Protein AF-A0A527GL77-F1 (afdb_monomer_lite)

Sequence (59 aa):
VFVVAADGSVSDLQLTESSGSAELDQFALTLVRKQAPFPPIPPETGKSSWVFKARIGPF

pLDDT: mean 88.38, std 6.35, range [57.5, 93.94]

Radius of gyration: 12.62 Å; chains: 1; bounding box: 30×19×31 Å

Secondary structure (DSSP, 8-state):
-EEEETTS-EE----SS--S-HHHHHHHHHHHHHTPSPPPPPGGG--SEEEE----S--

Structure (mmCIF, N/CA/C/O backbone):
data_AF-A0A527GL77-F1
#
_entry.id   AF-A0A527GL77-F1
#
loop_
_atom_site.group_PDB
_atom_site.id
_atom_site.type_symbol
_atom_site.label_atom_id
_atom_site.label_alt_id
_atom_site.label_comp_id
_atom_site.label_asym_id
_atom_site.label_entity_id
_atom_site.label_seq_id
_atom_site.pdbx_PDB_ins_code
_atom_site.Cartn_x
_atom_site.Cartn_y
_atom_site.Cartn_z
_atom_site.occupancy
_atom_site.B_iso_or_equiv
_atom_site.auth_seq_id
_atom_site.auth_comp_id
_atom_site.auth_asym_id
_atom_site.auth_atom_id
_atom_site.pdbx_PDB_model_num
ATOM 1 N N . VAL A 1 1 ? -1.700 -3.068 -5.236 1.00 91.12 1 VAL A N 1
ATOM 2 C CA . VAL A 1 1 ? -2.787 -2.996 -4.231 1.00 91.12 1 VAL A CA 1
ATOM 3 C C . VAL A 1 1 ? -2.242 -3.475 -2.899 1.00 91.12 1 VAL A C 1
ATOM 5 O O . VAL A 1 1 ? -1.325 -4.286 -2.914 1.00 91.12 1 VAL A O 1
ATOM 8 N N . PHE A 1 2 ? -2.728 -2.944 -1.785 1.00 92.75 2 PHE A N 1
ATOM 9 C CA . PHE A 1 2 ? -2.428 -3.449 -0.445 1.00 92.75 2 PHE A CA 1
ATOM 10 C C . PHE A 1 2 ? -3.575 -3.115 0.505 1.00 92.75 2 PHE A C 1
ATOM 12 O O . PHE A 1 2 ? -4.377 -2.222 0.220 1.00 92.75 2 PHE A O 1
ATOM 19 N N . VAL A 1 3 ? -3.652 -3.831 1.619 1.00 93.94 3 VAL A N 1
ATOM 20 C CA . VAL A 1 3 ? -4.644 -3.626 2.673 1.00 93.94 3 VAL A CA 1
ATOM 21 C C . VAL A 1 3 ? -3.956 -3.014 3.883 1.00 93.94 3 VAL A C 1
ATOM 23 O O . VAL A 1 3 ? -2.899 -3.481 4.298 1.00 93.94 3 VAL A O 1
ATOM 26 N N . VAL A 1 4 ? -4.561 -1.973 4.449 1.00 93.00 4 VAL A N 1
ATOM 27 C CA . VAL A 1 4 ? -4.175 -1.418 5.751 1.00 93.00 4 VAL A CA 1
ATOM 28 C C . VAL A 1 4 ? -5.246 -1.807 6.761 1.00 93.00 4 VAL A C 1
ATOM 30 O O . VAL A 1 4 ? -6.431 -1.571 6.514 1.00 93.00 4 VAL A O 1
ATOM 33 N N . ALA A 1 5 ? -4.855 -2.427 7.871 1.00 92.88 5 ALA A N 1
ATOM 34 C CA . ALA A 1 5 ? -5.760 -2.745 8.972 1.00 92.88 5 ALA A CA 1
ATOM 35 C C . ALA A 1 5 ? -5.958 -1.536 9.903 1.00 92.88 5 ALA A C 1
ATOM 37 O O . ALA A 1 5 ? -5.232 -0.544 9.827 1.00 92.88 5 ALA A O 1
ATOM 38 N N . ALA A 1 6 ? -6.945 -1.606 10.798 1.00 90.81 6 ALA A N 1
ATOM 39 C CA . ALA A 1 6 ? -7.248 -0.520 11.735 1.00 90.81 6 ALA A CA 1
ATOM 40 C C . ALA A 1 6 ? -6.057 -0.115 12.630 1.00 90.81 6 ALA A C 1
ATOM 42 O O . ALA A 1 6 ? -5.966 1.043 13.028 1.00 90.81 6 ALA A O 1
ATOM 43 N N . ASP A 1 7 ? -5.132 -1.039 12.903 1.00 87.94 7 ASP A N 1
ATOM 44 C CA . ASP A 1 7 ? -3.902 -0.808 13.672 1.00 87.94 7 ASP A CA 1
ATOM 45 C C . ASP A 1 7 ? -2.739 -0.230 12.841 1.00 87.94 7 ASP A C 1
ATOM 47 O O . ASP A 1 7 ? -1.646 -0.017 13.366 1.00 87.94 7 ASP A O 1
ATOM 51 N N . GLY A 1 8 ? -2.957 0.024 11.546 1.00 89.19 8 GLY A N 1
ATOM 52 C CA . GLY A 1 8 ? -1.945 0.537 10.628 1.00 89.19 8 GLY A CA 1
ATOM 53 C C . GLY A 1 8 ? -1.056 -0.532 9.986 1.00 89.19 8 GLY A C 1
ATOM 54 O O . GLY A 1 8 ? -0.204 -0.201 9.156 1.00 89.19 8 GLY A O 1
ATOM 55 N N . SER A 1 9 ? -1.225 -1.814 10.324 1.00 91.00 9 SER A N 1
ATOM 56 C CA . SER A 1 9 ? -0.459 -2.896 9.699 1.00 91.00 9 SER A CA 1
ATOM 57 C C . SER A 1 9 ? -0.832 -3.077 8.223 1.00 91.00 9 SER A C 1
ATOM 59 O O . SER A 1 9 ? -1.970 -2.841 7.811 1.00 91.00 9 SER A O 1
ATOM 61 N N . VAL A 1 10 ? 0.147 -3.485 7.407 1.00 91.56 10 VAL A N 1
ATOM 62 C CA . VAL A 1 10 ? -0.033 -3.715 5.966 1.00 91.56 10 VAL A CA 1
ATOM 63 C C . VAL A 1 10 ? -0.085 -5.205 5.670 1.00 91.56 10 VAL A C 1
ATOM 65 O O . VAL A 1 10 ? 0.789 -5.961 6.092 1.00 91.56 10 VAL A O 1
ATOM 68 N N . SER A 1 11 ? -1.066 -5.606 4.873 1.00 91.12 11 SER A N 1
ATOM 69 C CA . SER A 1 11 ? -1.248 -6.964 4.358 1.00 91.12 11 SER A CA 1
ATOM 70 C C . SER A 1 11 ? -1.605 -6.940 2.868 1.00 91.12 11 SER A C 1
ATOM 72 O O . SER A 1 11 ? -1.779 -5.872 2.275 1.00 91.12 11 SER A O 1
ATOM 74 N N . ASP A 1 12 ? -1.631 -8.116 2.236 1.00 91.56 12 ASP A N 1
ATOM 75 C CA . ASP A 1 12 ? -2.077 -8.309 0.846 1.00 91.56 12 ASP A CA 1
ATOM 76 C C . ASP A 1 12 ? -1.408 -7.377 -0.183 1.00 91.56 12 ASP A C 1
ATOM 78 O O . ASP A 1 12 ? -2.018 -6.926 -1.155 1.00 91.56 12 ASP A O 1
ATOM 82 N N . LEU A 1 13 ? -0.124 -7.066 0.034 1.00 91.38 13 LEU A N 1
ATOM 83 C CA . LEU A 1 13 ? 0.653 -6.256 -0.896 1.00 91.38 13 LEU A CA 1
ATOM 84 C C . LEU A 1 13 ? 0.937 -7.048 -2.175 1.00 91.38 13 LEU A C 1
ATOM 86 O O . LEU A 1 13 ? 1.726 -7.994 -2.174 1.00 91.38 13 LEU A O 1
ATOM 90 N N . GLN A 1 14 ? 0.350 -6.593 -3.277 1.00 90.56 14 GLN A N 1
ATOM 91 C CA . GLN A 1 14 ? 0.480 -7.208 -4.591 1.00 90.56 14 GLN A CA 1
ATOM 92 C C . GLN A 1 14 ? 0.710 -6.158 -5.683 1.00 90.56 14 GLN A C 1
ATOM 94 O O . GLN A 1 14 ? 0.051 -5.112 -5.726 1.00 90.56 14 GLN A O 1
ATOM 99 N N . LEU A 1 15 ? 1.609 -6.473 -6.615 1.00 91.25 15 LEU A N 1
ATOM 100 C CA . LEU A 1 15 ? 1.766 -5.739 -7.866 1.00 91.25 15 LEU A CA 1
ATOM 101 C C . LEU A 1 15 ? 0.654 -6.160 -8.837 1.00 91.25 15 LEU A C 1
ATOM 103 O O . LEU A 1 15 ? 0.605 -7.311 -9.262 1.00 91.25 15 LEU A O 1
ATOM 107 N N . THR A 1 16 ? -0.262 -5.243 -9.153 1.00 89.69 16 THR A N 1
ATOM 108 C CA . THR A 1 16 ? -1.386 -5.508 -10.074 1.00 89.69 16 THR A CA 1
ATOM 109 C C . THR A 1 16 ? -1.065 -5.157 -11.522 1.00 89.69 16 THR A C 1
ATOM 111 O O . THR A 1 16 ? -1.713 -5.658 -12.430 1.00 89.69 16 THR A O 1
ATOM 114 N N . GLU A 1 17 ? -0.102 -4.264 -11.726 1.00 87.94 17 GLU A N 1
ATOM 115 C CA . GLU A 1 17 ? 0.339 -3.765 -13.024 1.00 87.94 17 GLU A CA 1
ATOM 116 C C . GLU A 1 17 ? 1.813 -3.381 -12.871 1.00 87.94 17 GLU A C 1
ATOM 118 O O . GLU A 1 17 ? 2.159 -2.711 -11.897 1.00 87.94 17 GLU A O 1
ATOM 123 N N . SER A 1 18 ? 2.670 -3.865 -13.772 1.00 86.50 18 SER A N 1
ATOM 124 C CA . SER A 1 18 ? 4.096 -3.523 -13.776 1.00 86.50 18 SER A CA 1
ATOM 125 C C . SER A 1 18 ? 4.290 -2.120 -14.333 1.00 86.50 18 SER A C 1
ATOM 127 O O . SER A 1 18 ? 3.616 -1.726 -15.284 1.00 86.50 18 SER A O 1
ATOM 129 N N . SER A 1 19 ? 5.264 -1.389 -13.800 1.00 87.31 19 SER A N 1
ATOM 130 C CA . SER A 1 19 ? 5.664 -0.091 -14.344 1.00 87.31 19 SER A CA 1
ATOM 131 C C . SER A 1 19 ? 6.449 -0.198 -15.661 1.00 87.31 19 SER A C 1
ATOM 133 O O . SER A 1 19 ? 6.894 0.820 -16.188 1.00 87.31 19 SER A O 1
ATOM 135 N N . GLY A 1 20 ? 6.736 -1.416 -16.138 1.00 89.62 20 GLY A N 1
ATOM 136 C CA . GLY A 1 20 ? 7.668 -1.675 -17.240 1.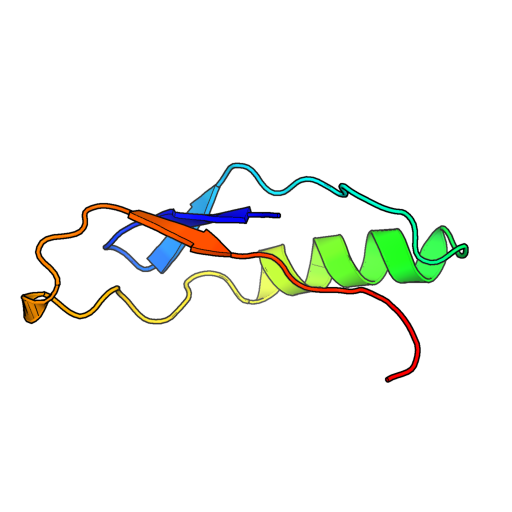00 89.62 20 GLY A CA 1
ATOM 137 C C . GLY A 1 20 ? 9.144 -1.713 -16.821 1.00 89.62 20 GLY A C 1
ATOM 138 O O . GLY A 1 20 ? 10.008 -1.910 -17.672 1.00 89.62 20 GLY A O 1
ATOM 139 N N . SER A 1 21 ? 9.451 -1.557 -15.526 1.00 90.88 21 SER A N 1
ATOM 140 C CA . SER A 1 21 ? 10.800 -1.697 -14.965 1.00 90.88 21 SER A CA 1
ATOM 141 C C . SER A 1 21 ? 10.764 -2.548 -13.700 1.00 90.88 21 SER A C 1
ATOM 143 O O . SER A 1 21 ? 10.182 -2.158 -12.689 1.00 90.88 21 SER A O 1
ATOM 145 N N . ALA A 1 22 ? 11.450 -3.692 -13.735 1.00 90.75 22 ALA A N 1
ATOM 146 C CA . ALA A 1 22 ? 11.522 -4.599 -12.593 1.00 90.75 22 ALA A CA 1
ATOM 147 C C . ALA A 1 22 ? 12.150 -3.938 -11.351 1.00 90.75 22 ALA A C 1
ATOM 149 O O . ALA A 1 22 ? 11.761 -4.245 -10.227 1.00 90.75 22 ALA A O 1
ATOM 150 N N . GLU A 1 23 ? 13.095 -3.014 -11.542 1.00 91.62 23 GLU A N 1
ATOM 151 C CA . GLU A 1 23 ? 13.730 -2.287 -10.440 1.00 91.62 23 GLU A CA 1
ATOM 152 C C . GLU A 1 23 ? 12.740 -1.347 -9.742 1.00 91.62 23 GLU A C 1
ATOM 154 O O . GLU A 1 23 ? 12.645 -1.352 -8.513 1.00 91.62 23 GLU A O 1
ATOM 159 N N . LEU A 1 24 ? 11.944 -0.598 -10.513 1.00 90.44 24 LEU A N 1
ATOM 160 C CA . LEU A 1 24 ? 10.919 0.296 -9.966 1.00 90.44 24 LEU A CA 1
ATOM 161 C C . LEU A 1 24 ? 9.804 -0.484 -9.267 1.00 90.44 24 LEU A C 1
ATOM 163 O O . LEU A 1 24 ? 9.362 -0.085 -8.188 1.00 90.44 24 LEU A O 1
ATOM 167 N N . ASP A 1 25 ? 9.398 -1.617 -9.837 1.00 91.19 25 ASP A N 1
ATOM 168 C CA . ASP A 1 25 ? 8.404 -2.502 -9.235 1.00 91.19 25 ASP A CA 1
ATOM 169 C C . ASP A 1 25 ? 8.871 -3.010 -7.858 1.00 91.19 25 ASP A C 1
ATOM 171 O O . ASP A 1 25 ? 8.146 -2.904 -6.864 1.00 91.19 25 ASP A O 1
ATOM 175 N N . GLN A 1 26 ? 10.109 -3.511 -7.761 1.00 92.06 26 GLN A N 1
ATOM 176 C CA . GLN A 1 26 ? 10.677 -3.990 -6.494 1.00 92.06 26 GLN A CA 1
ATOM 177 C C . GLN A 1 26 ? 10.891 -2.862 -5.481 1.00 92.06 26 GLN A C 1
ATOM 179 O O . GLN A 1 26 ? 10.635 -3.035 -4.281 1.00 92.06 26 GLN A O 1
ATOM 184 N N . PHE A 1 27 ? 11.330 -1.694 -5.950 1.00 9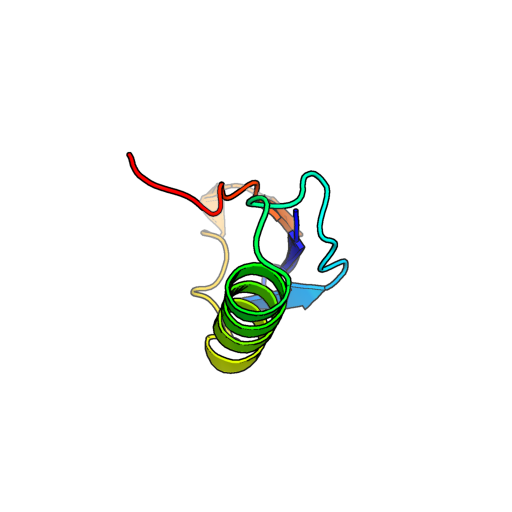2.44 27 PHE A N 1
ATOM 185 C CA . PHE A 1 27 ? 11.495 -0.517 -5.108 1.00 92.44 27 PHE A CA 1
ATOM 186 C C . PHE A 1 27 ? 10.160 -0.075 -4.496 1.00 92.44 27 PHE A C 1
ATOM 188 O O . PHE A 1 27 ? 10.078 0.125 -3.283 1.00 92.44 27 PHE A O 1
ATOM 195 N N . ALA A 1 28 ? 9.093 -0.015 -5.295 1.00 90.44 28 ALA A N 1
ATOM 196 C CA . ALA A 1 28 ? 7.757 0.335 -4.822 1.00 90.44 28 ALA A CA 1
ATOM 197 C C . ALA A 1 28 ? 7.223 -0.663 -3.781 1.00 90.44 28 ALA A C 1
ATOM 199 O O . ALA A 1 28 ? 6.725 -0.252 -2.731 1.00 90.44 28 ALA A O 1
ATOM 200 N N . LEU A 1 29 ? 7.375 -1.971 -4.023 1.00 91.75 29 LEU A N 1
ATOM 201 C CA . LEU A 1 29 ? 6.987 -3.000 -3.050 1.00 91.75 29 LEU A CA 1
ATOM 202 C C . LEU A 1 29 ? 7.758 -2.853 -1.730 1.00 91.75 29 LEU A C 1
ATOM 204 O O . LEU A 1 29 ? 7.184 -2.977 -0.645 1.00 91.75 29 LEU A O 1
ATOM 208 N N . THR A 1 30 ? 9.054 -2.553 -1.812 1.00 92.56 30 THR A N 1
ATOM 209 C CA . THR A 1 30 ? 9.906 -2.335 -0.637 1.00 92.56 30 THR A CA 1
ATOM 210 C C . THR A 1 30 ? 9.492 -1.088 0.138 1.00 92.56 30 THR A C 1
ATOM 212 O O . THR A 1 30 ? 9.451 -1.127 1.368 1.00 92.56 30 THR A O 1
ATOM 215 N N . LEU A 1 31 ? 9.158 0.004 -0.552 1.00 90.50 31 LEU A N 1
ATOM 216 C CA . LEU A 1 31 ? 8.699 1.242 0.077 1.00 90.50 31 LEU A CA 1
ATOM 217 C C . LEU A 1 31 ? 7.428 1.031 0.899 1.00 90.50 31 LEU A C 1
ATOM 219 O O . LEU A 1 31 ? 7.414 1.386 2.074 1.00 90.50 31 LEU A O 1
ATOM 223 N N . VAL A 1 32 ? 6.398 0.396 0.325 1.00 89.62 32 VAL A N 1
ATOM 224 C CA . VAL A 1 32 ? 5.135 0.150 1.047 1.00 89.62 32 VAL A CA 1
ATOM 225 C C . VAL A 1 32 ? 5.379 -0.677 2.311 1.00 89.62 32 VAL A C 1
ATOM 227 O O . VAL A 1 32 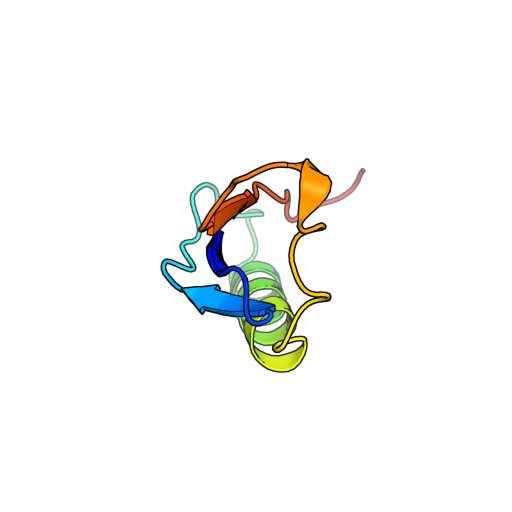? 4.815 -0.379 3.361 1.00 89.62 32 VAL A O 1
ATOM 230 N N . ARG A 1 33 ? 6.267 -1.677 2.245 1.00 88.81 33 ARG A N 1
ATOM 231 C CA . ARG A 1 33 ? 6.645 -2.479 3.420 1.00 88.81 33 ARG A CA 1
ATOM 232 C C . ARG A 1 33 ? 7.401 -1.670 4.471 1.00 88.81 33 ARG A C 1
ATOM 234 O O . ARG A 1 33 ? 7.129 -1.827 5.654 1.00 88.81 33 ARG A O 1
ATOM 241 N N . LYS A 1 34 ? 8.340 -0.815 4.055 1.00 90.38 34 LYS A N 1
ATOM 242 C CA . LYS A 1 34 ? 9.134 0.029 4.966 1.00 90.38 34 LYS A CA 1
ATOM 243 C C . LYS A 1 34 ? 8.317 1.123 5.642 1.00 90.38 34 LYS A C 1
ATOM 245 O O . LYS A 1 34 ? 8.718 1.606 6.693 1.00 90.38 34 LYS A O 1
ATOM 250 N N . GLN A 1 35 ? 7.220 1.534 5.023 1.00 87.94 35 GLN A N 1
ATOM 251 C CA . GLN A 1 35 ? 6.372 2.604 5.529 1.00 87.94 35 GLN A CA 1
ATOM 252 C C . GLN A 1 35 ? 5.343 2.115 6.556 1.00 87.94 35 GLN A C 1
ATOM 254 O O . GLN A 1 35 ? 4.685 2.935 7.186 1.00 87.94 35 GLN A O 1
ATOM 259 N N . ALA A 1 36 ? 5.219 0.798 6.751 1.00 85.81 36 ALA A N 1
ATOM 260 C CA . ALA A 1 36 ? 4.407 0.243 7.820 1.00 85.81 36 ALA A CA 1
ATOM 261 C C . ALA A 1 36 ? 5.024 0.542 9.209 1.00 85.81 36 ALA A C 1
ATOM 263 O O . ALA A 1 36 ? 6.245 0.442 9.365 1.00 85.81 36 ALA A O 1
ATOM 264 N N . PRO A 1 37 ? 4.199 0.833 10.233 1.00 89.19 37 PRO A N 1
ATOM 265 C CA . PRO A 1 37 ? 2.743 0.945 10.161 1.00 89.19 37 PRO A CA 1
ATOM 266 C C . PRO A 1 37 ? 2.288 2.267 9.522 1.00 89.19 37 PRO A C 1
ATOM 268 O O . PRO A 1 37 ? 2.867 3.328 9.747 1.00 89.19 37 PRO A O 1
ATOM 271 N N . PHE A 1 38 ? 1.215 2.196 8.739 1.00 87.44 38 PHE A N 1
ATOM 272 C CA . PHE A 1 38 ? 0.507 3.372 8.244 1.00 87.44 38 PHE A CA 1
ATOM 273 C C . PHE A 1 38 ? -0.315 4.016 9.369 1.00 87.44 38 PHE A C 1
ATOM 275 O O . PHE A 1 38 ? -0.595 3.364 10.377 1.00 87.44 38 PHE A O 1
ATOM 282 N N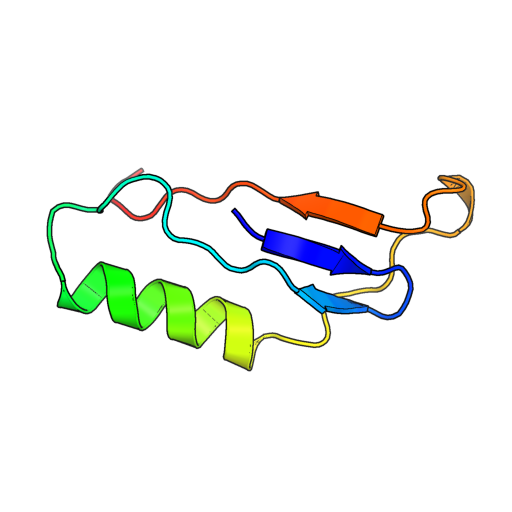 . PRO A 1 39 ? -0.735 5.285 9.216 1.00 86.88 39 PRO A N 1
ATOM 283 C CA . PRO A 1 39 ? -1.684 5.885 10.141 1.00 86.88 39 PRO A CA 1
ATOM 284 C C . PRO A 1 39 ? -2.927 4.995 10.306 1.00 86.88 39 PRO A C 1
ATOM 286 O O . PRO A 1 39 ? -3.420 4.460 9.305 1.00 86.88 39 PRO A O 1
ATOM 289 N N . PRO A 1 40 ? -3.432 4.828 11.541 1.00 84.12 40 PRO A N 1
ATOM 290 C CA . PRO A 1 40 ? -4.612 4.019 11.792 1.00 84.12 40 PRO A CA 1
ATOM 291 C C . PRO A 1 40 ? -5.824 4.600 11.065 1.00 84.12 40 PRO A C 1
ATOM 293 O O . PRO A 1 40 ? -5.919 5.806 10.814 1.00 84.12 40 PRO A O 1
ATOM 296 N N . ILE A 1 41 ? -6.772 3.728 10.740 1.00 86.06 41 ILE A N 1
ATOM 297 C CA . ILE A 1 41 ? -8.026 4.144 10.117 1.00 86.06 41 ILE A CA 1
ATOM 298 C C . ILE A 1 41 ? -8.832 4.958 11.145 1.00 86.06 41 ILE A C 1
ATOM 300 O O . ILE A 1 41 ? -8.972 4.501 12.282 1.00 86.06 41 ILE A O 1
ATOM 304 N N . PRO A 1 42 ? -9.393 6.128 10.776 1.00 84.25 42 PRO A N 1
ATOM 305 C CA . PRO A 1 42 ? -10.201 6.910 11.701 1.00 84.25 42 PRO A CA 1
ATOM 306 C C . PRO A 1 42 ? -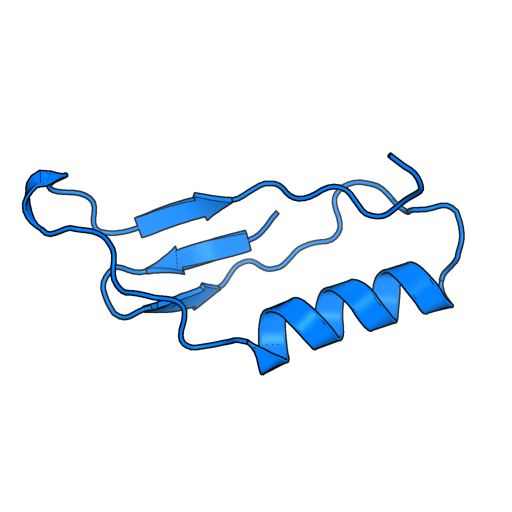11.382 6.085 12.242 1.00 84.25 42 PRO A C 1
ATOM 308 O O . PRO A 1 42 ? -12.117 5.475 11.448 1.00 84.25 42 PRO A O 1
ATOM 311 N N . PRO A 1 43 ? -11.580 6.040 13.573 1.00 83.69 43 PRO A N 1
ATOM 312 C CA . PRO A 1 43 ? -12.582 5.180 14.194 1.00 83.69 43 PRO A CA 1
ATOM 313 C C . PRO A 1 43 ? -14.009 5.544 13.770 1.00 83.69 43 PRO A C 1
ATOM 315 O O . PRO A 1 43 ? -14.861 4.657 13.707 1.00 83.69 43 PRO A O 1
ATOM 318 N N . GLU A 1 44 ? -14.274 6.803 13.393 1.00 90.69 44 GLU A N 1
ATOM 319 C CA . GLU A 1 44 ? -15.584 7.232 12.885 1.00 90.69 44 GLU A CA 1
ATOM 320 C C . GLU A 1 44 ? -16.016 6.517 11.597 1.00 90.69 44 GLU A C 1
ATOM 322 O O . GLU A 1 44 ? -17.200 6.501 11.266 1.00 90.69 44 GLU A O 1
ATOM 327 N N . THR A 1 45 ? -15.084 5.895 10.869 1.00 87.75 45 THR A N 1
ATOM 328 C CA . THR A 1 45 ? -15.417 5.156 9.646 1.00 87.75 45 THR A CA 1
ATOM 329 C C . THR A 1 45 ? -16.048 3.791 9.918 1.00 87.75 45 THR A C 1
ATOM 331 O O . THR A 1 45 ? -16.642 3.212 9.008 1.00 87.75 45 THR A O 1
ATOM 334 N N . GLY A 1 46 ? -15.895 3.248 11.134 1.00 88.50 46 GLY A N 1
ATOM 335 C CA . GLY A 1 46 ? -16.347 1.899 11.491 1.00 88.50 46 GLY A CA 1
ATOM 336 C C . GLY A 1 46 ? -15.675 0.770 10.695 1.00 88.50 46 GLY A C 1
ATOM 337 O O . GLY A 1 46 ? -16.152 -0.364 10.718 1.00 88.50 46 GLY A O 1
ATOM 338 N N . LYS A 1 47 ? -14.594 1.058 9.957 1.00 90.25 47 LYS A N 1
ATOM 339 C CA . LYS A 1 47 ? -13.908 0.083 9.102 1.00 90.25 47 LYS A CA 1
ATOM 340 C C . LYS A 1 47 ? -12.777 -0.609 9.852 1.00 90.25 47 LYS A C 1
ATOM 342 O O . LYS A 1 47 ? -11.932 0.041 10.454 1.00 90.25 47 LYS A O 1
ATOM 347 N N . SER A 1 48 ? -12.717 -1.932 9.733 1.00 90.38 48 SER A N 1
ATOM 348 C CA . SER A 1 48 ? -11.609 -2.744 10.253 1.00 90.38 48 SER A CA 1
ATOM 349 C C . SER A 1 48 ? -10.394 -2.781 9.320 1.00 90.38 48 SER A C 1
ATOM 351 O O . SER A 1 48 ? -9.293 -3.113 9.757 1.00 90.38 48 SER A O 1
ATOM 353 N N . SER A 1 49 ? -10.580 -2.456 8.037 1.00 92.06 49 SER A N 1
ATOM 354 C CA . SER A 1 49 ? -9.520 -2.419 7.029 1.00 92.06 49 SER A CA 1
ATOM 355 C C . SER A 1 49 ? -9.881 -1.523 5.842 1.00 92.06 49 SER A C 1
ATOM 357 O O . SER A 1 49 ? -11.052 -1.190 5.618 1.00 92.06 49 SER A O 1
ATOM 359 N N . TRP A 1 50 ? -8.867 -1.138 5.066 1.00 93.44 50 TRP A N 1
ATOM 360 C CA . TRP A 1 50 ? -9.019 -0.348 3.848 1.00 93.44 50 TRP A CA 1
ATOM 361 C C . TRP A 1 50 ? -8.101 -0.860 2.738 1.00 93.44 50 TRP A C 1
ATOM 363 O O . TRP A 1 50 ? -6.918 -1.106 2.959 1.00 93.44 50 TRP A O 1
ATOM 373 N N . VAL A 1 51 ? -8.644 -0.987 1.526 1.00 93.19 51 VAL A N 1
ATOM 374 C CA . VAL A 1 51 ? -7.892 -1.379 0.326 1.00 93.19 51 VAL A CA 1
ATOM 375 C C . VAL A 1 51 ? -7.338 -0.136 -0.371 1.00 93.19 51 VAL A C 1
ATOM 377 O O . VAL A 1 51 ? -8.102 0.742 -0.776 1.00 93.19 51 VAL A O 1
ATOM 380 N N . PHE A 1 52 ? -6.023 -0.085 -0.569 1.00 91.12 52 PHE A N 1
ATOM 381 C CA . PHE A 1 52 ? -5.330 0.987 -1.280 1.00 91.12 52 PHE A CA 1
ATOM 382 C C . PHE A 1 52 ? -4.789 0.514 -2.631 1.00 91.12 52 PHE A C 1
ATOM 384 O O . PHE A 1 52 ? -4.182 -0.555 -2.761 1.00 91.12 52 PHE A O 1
ATOM 391 N N . LYS A 1 53 ? -4.958 1.354 -3.656 1.00 91.12 53 LYS A N 1
ATOM 392 C CA . LYS A 1 53 ? -4.380 1.159 -4.989 1.00 91.12 53 LYS A CA 1
ATOM 393 C C . LYS A 1 53 ? -3.492 2.353 -5.335 1.00 91.12 53 LYS A C 1
ATOM 395 O O . LYS A 1 53 ? -3.986 3.461 -5.498 1.00 91.12 53 LYS A O 1
ATOM 400 N N . ALA A 1 54 ? -2.192 2.101 -5.460 1.00 86.81 54 ALA A N 1
ATOM 401 C CA . ALA A 1 54 ? -1.198 3.070 -5.911 1.00 86.81 54 ALA A CA 1
ATOM 402 C C . ALA A 1 54 ? -0.670 2.669 -7.296 1.00 86.81 54 ALA A C 1
ATOM 404 O O . ALA A 1 54 ? -0.582 1.474 -7.593 1.00 86.81 54 ALA A O 1
ATOM 405 N N . ARG A 1 55 ? -0.338 3.659 -8.132 1.00 84.38 55 ARG A N 1
ATOM 406 C CA . ARG A 1 55 ? 0.324 3.456 -9.430 1.00 84.38 55 ARG A CA 1
ATOM 407 C C . ARG A 1 55 ? 1.830 3.683 -9.296 1.00 84.38 55 ARG A C 1
ATOM 409 O O . ARG A 1 55 ? 2.246 4.548 -8.532 1.00 84.38 55 ARG A O 1
ATOM 416 N N . ILE A 1 56 ? 2.612 2.910 -10.048 1.00 83.44 56 ILE A N 1
ATOM 417 C CA . ILE A 1 56 ? 4.072 3.017 -10.144 1.00 83.44 56 ILE A CA 1
ATOM 418 C C . ILE A 1 56 ? 4.377 3.523 -11.558 1.00 83.44 56 ILE A C 1
ATOM 420 O O . ILE A 1 56 ? 4.089 2.819 -12.521 1.00 83.44 56 ILE A O 1
ATOM 424 N N . GLY A 1 57 ? 4.902 4.740 -11.709 1.00 69.69 57 GLY A N 1
ATOM 425 C CA . GLY A 1 57 ? 5.205 5.314 -13.029 1.00 69.69 57 GLY A CA 1
ATOM 426 C C . GLY A 1 57 ? 5.006 6.831 -13.095 1.00 69.69 57 GLY A C 1
ATOM 427 O O . GLY A 1 57 ? 4.491 7.405 -12.133 1.00 69.69 57 GLY A O 1
ATOM 428 N N . PRO A 1 58 ? 5.447 7.490 -14.186 1.00 64.06 58 PRO A N 1
ATOM 429 C CA . PRO A 1 58 ? 5.402 8.943 -14.305 1.00 64.06 58 PRO A CA 1
ATO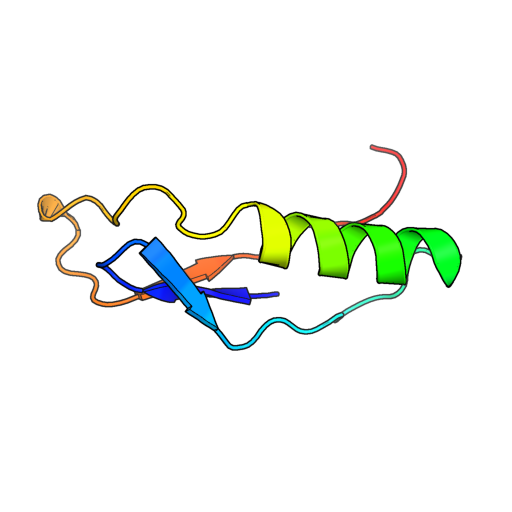M 430 C C . PRO A 1 58 ? 3.946 9.424 -14.335 1.00 64.06 58 PRO A C 1
ATOM 432 O O . PRO A 1 58 ? 3.086 8.780 -14.936 1.00 64.06 58 PRO A O 1
ATOM 435 N N . PHE A 1 59 ? 3.693 10.512 -13.609 1.00 57.50 59 PHE A N 1
ATOM 436 C CA . PHE A 1 59 ? 2.373 11.095 -13.369 1.00 57.50 59 PHE A CA 1
ATOM 437 C C . PHE A 1 59 ? 1.693 11.598 -14.643 1.00 57.50 59 PHE A C 1
ATOM 439 O O . PHE A 1 59 ? 2.398 12.215 -15.474 1.00 57.50 59 PHE A O 1
#

Foldseek 3Di:
DWKAFQVQAIGDDDDPDDQPDPVQVVVVSVVVNVCPSDPGDPVVVVDRMDDDDDDGYDD